Protein AF-A0A5D4RZT7-F1 (afdb_monomer_lite)

Structure (mmCIF, N/CA/C/O backbone):
data_AF-A0A5D4RZT7-F1
#
_entry.id   AF-A0A5D4RZT7-F1
#
loop_
_atom_site.group_PDB
_atom_site.id
_atom_site.type_symbol
_atom_site.label_atom_id
_atom_site.label_alt_id
_atom_site.label_comp_id
_atom_site.label_asym_id
_atom_site.label_entity_id
_atom_site.label_seq_id
_atom_site.pdbx_PDB_ins_code
_atom_site.Cartn_x
_atom_site.Cartn_y
_atom_site.Cartn_z
_atom_site.occupancy
_atom_site.B_iso_or_equiv
_atom_site.auth_seq_id
_atom_site.auth_comp_id
_atom_site.auth_asym_id
_atom_site.auth_atom_id
_atom_site.pdbx_PDB_model_num
ATOM 1 N N . MET A 1 1 ? -27.167 11.181 -4.898 1.00 62.34 1 MET A N 1
ATOM 2 C CA . MET A 1 1 ? -26.373 9.932 -4.793 1.00 62.34 1 MET A CA 1
ATOM 3 C C . MET A 1 1 ? -26.344 9.393 -3.363 1.00 62.34 1 MET A C 1
ATOM 5 O O . MET A 1 1 ? -26.432 8.189 -3.187 1.00 62.34 1 MET A O 1
ATOM 9 N N . GLU A 1 2 ? -26.297 10.254 -2.345 1.00 67.69 2 GLU A N 1
ATOM 10 C CA . GLU A 1 2 ? -26.195 9.858 -0.928 1.00 67.69 2 GLU A CA 1
ATOM 11 C C . GLU A 1 2 ? -27.425 9.098 -0.395 1.00 67.69 2 GLU A C 1
ATOM 13 O O . GLU A 1 2 ? -27.273 8.073 0.261 1.00 67.69 2 GLU A O 1
ATOM 18 N N . GLY A 1 3 ? -28.650 9.507 -0.750 1.00 79.88 3 GLY A N 1
ATOM 19 C CA . GLY A 1 3 ? -29.875 8.811 -0.314 1.00 79.88 3 GLY A CA 1
ATOM 20 C C . GLY A 1 3 ? -30.020 7.376 -0.846 1.00 79.88 3 GLY A C 1
ATOM 21 O O . GLY A 1 3 ? -30.587 6.520 -0.171 1.00 79.88 3 GLY A O 1
ATOM 22 N N . LEU A 1 4 ? -29.451 7.086 -2.024 1.00 87.88 4 LEU A N 1
ATOM 23 C CA . LEU A 1 4 ? -29.462 5.740 -2.610 1.00 87.88 4 LEU A CA 1
ATOM 24 C C . LEU A 1 4 ? -28.579 4.779 -1.797 1.00 87.88 4 LEU A C 1
ATOM 26 O O . LEU A 1 4 ? -28.921 3.614 -1.615 1.00 87.88 4 LEU A O 1
ATOM 30 N N . ILE A 1 5 ? -27.471 5.294 -1.260 1.00 87.62 5 ILE A N 1
ATOM 31 C CA . ILE A 1 5 ? -26.544 4.537 -0.416 1.00 87.62 5 ILE A CA 1
ATOM 32 C C . ILE A 1 5 ? -27.227 4.169 0.907 1.00 87.62 5 ILE A C 1
ATOM 34 O O . ILE A 1 5 ? -27.174 3.010 1.315 1.00 87.62 5 ILE A O 1
ATOM 38 N N . PHE A 1 6 ? -27.951 5.104 1.534 1.00 88.50 6 PHE A N 1
ATOM 39 C CA . PHE A 1 6 ? -28.707 4.817 2.760 1.00 88.50 6 PHE A CA 1
ATOM 40 C C . PHE A 1 6 ? -29.812 3.772 2.549 1.00 88.50 6 PHE A C 1
ATOM 42 O O . PHE A 1 6 ? -29.970 2.882 3.383 1.00 88.50 6 PHE A O 1
ATOM 49 N N . ALA A 1 7 ? -30.524 3.817 1.419 1.00 89.06 7 ALA A N 1
ATOM 50 C CA . ALA A 1 7 ? -31.550 2.825 1.092 1.00 89.06 7 ALA A CA 1
ATOM 51 C C . ALA A 1 7 ? -30.972 1.402 0.951 1.00 89.06 7 ALA A C 1
ATOM 53 O O . ALA A 1 7 ? -31.559 0.443 1.454 1.00 89.06 7 ALA A O 1
ATOM 54 N N . ILE A 1 8 ? -29.794 1.265 0.331 1.00 90.56 8 ILE A N 1
ATOM 55 C CA . ILE A 1 8 ? -29.097 -0.024 0.186 1.00 90.56 8 ILE A CA 1
ATOM 56 C C . ILE A 1 8 ? -28.658 -0.561 1.556 1.00 90.56 8 ILE A C 1
ATOM 58 O O . ILE A 1 8 ? -28.878 -1.735 1.857 1.00 90.56 8 ILE A O 1
ATOM 62 N N . VAL A 1 9 ? -28.090 0.292 2.414 1.00 91.19 9 VAL A N 1
ATOM 63 C CA . VAL A 1 9 ? -27.634 -0.104 3.758 1.00 91.19 9 VAL A CA 1
ATOM 64 C C . VAL A 1 9 ? -28.808 -0.551 4.638 1.00 91.19 9 VAL A C 1
ATOM 66 O O . VAL A 1 9 ? -28.734 -1.609 5.265 1.00 91.19 9 VAL A O 1
ATOM 69 N N . ILE A 1 10 ? -29.921 0.190 4.641 1.00 88.00 10 ILE A N 1
ATOM 70 C CA . ILE A 1 10 ? -31.137 -0.172 5.393 1.00 88.00 10 ILE A CA 1
ATOM 71 C C . ILE A 1 10 ? -31.741 -1.483 4.867 1.00 88.00 10 ILE A C 1
ATOM 73 O O . ILE A 1 10 ? -32.180 -2.323 5.659 1.00 88.00 10 ILE A O 1
ATOM 77 N N . GLY A 1 11 ? -31.723 -1.688 3.546 1.00 85.75 11 GLY A N 1
ATOM 78 C CA . GLY A 1 11 ? -32.174 -2.928 2.912 1.00 85.75 11 GLY A CA 1
ATOM 79 C C . GLY A 1 11 ? -31.354 -4.145 3.344 1.00 85.75 11 GLY A C 1
ATOM 80 O O . GLY A 1 11 ? -31.926 -5.180 3.687 1.00 85.75 11 GLY A O 1
ATOM 81 N N . LEU A 1 12 ? -30.026 -4.012 3.417 1.00 88.44 12 LEU A N 1
ATOM 82 C CA . LEU A 1 12 ? -29.138 -5.083 3.879 1.00 88.44 12 LEU A CA 1
ATOM 83 C C . LEU A 1 12 ? -29.342 -5.401 5.364 1.00 88.44 12 LEU A C 1
ATOM 85 O O . LEU A 1 12 ? -29.464 -6.569 5.727 1.00 88.44 12 LEU A O 1
ATOM 89 N N . ILE A 1 13 ? -29.451 -4.381 6.220 1.00 85.25 13 ILE A N 1
ATOM 90 C CA . ILE A 1 13 ? -29.710 -4.581 7.655 1.00 85.25 13 ILE A CA 1
ATOM 91 C C . ILE A 1 13 ? -31.067 -5.273 7.855 1.00 85.25 13 ILE A C 1
ATOM 93 O O . ILE A 1 13 ? -31.164 -6.239 8.610 1.00 85.25 13 ILE A O 1
ATOM 97 N N . SER A 1 14 ? -32.103 -4.860 7.124 1.00 75.19 14 SER A N 1
ATOM 98 C CA . SER A 1 14 ? -33.433 -5.480 7.202 1.00 75.19 14 SER A CA 1
ATOM 99 C C . SER A 1 14 ? -33.442 -6.924 6.689 1.00 75.19 14 SER A C 1
ATOM 101 O O . SER A 1 14 ? -34.125 -7.772 7.260 1.00 75.19 14 SER A O 1
ATOM 103 N N . ALA A 1 15 ? -32.649 -7.244 5.663 1.00 78.25 15 ALA A N 1
ATOM 104 C CA . ALA A 1 15 ? -32.515 -8.607 5.146 1.00 78.25 15 ALA A CA 1
ATOM 105 C C . ALA A 1 15 ? -31.791 -9.551 6.126 1.00 78.25 15 ALA A C 1
ATOM 107 O O . ALA A 1 15 ? -32.139 -10.731 6.212 1.00 78.25 15 ALA A O 1
ATOM 108 N N . PHE A 1 16 ? -30.816 -9.036 6.881 1.00 76.19 16 PHE A N 1
ATOM 109 C CA . PHE A 1 16 ? -30.061 -9.813 7.868 1.00 76.19 16 PHE A CA 1
ATOM 110 C C . PHE A 1 16 ? -30.764 -9.924 9.231 1.00 76.19 16 PHE A C 1
ATOM 112 O O . PHE A 1 16 ? -30.645 -10.960 9.881 1.00 76.19 16 PHE A O 1
ATOM 119 N N . PHE A 1 17 ? -31.529 -8.911 9.654 1.00 68.75 17 PHE A N 1
ATOM 120 C CA . PHE A 1 17 ? -32.183 -8.878 10.974 1.00 68.75 17 PHE A CA 1
ATOM 121 C C . PHE A 1 17 ? -33.703 -9.123 10.947 1.00 68.75 17 PHE A C 1
ATOM 123 O O . PHE A 1 17 ? -34.292 -9.431 11.982 1.00 68.75 17 PHE A O 1
ATOM 130 N N . GLY A 1 18 ? -34.361 -9.021 9.789 1.00 60.81 18 GLY A N 1
ATOM 131 C CA . GLY A 1 18 ? -35.819 -9.142 9.660 1.00 60.81 18 GLY A CA 1
ATOM 132 C C . GLY A 1 18 ? -36.349 -10.570 9.510 1.00 60.81 18 GLY A C 1
ATOM 133 O O . GLY A 1 18 ? -37.559 -10.774 9.486 1.00 60.81 18 GLY A O 1
ATOM 134 N N . ARG A 1 19 ? -35.478 -11.580 9.412 1.00 57.09 19 ARG A N 1
ATOM 135 C CA . ARG A 1 19 ? -35.894 -12.952 9.076 1.00 57.09 19 ARG A CA 1
ATOM 136 C C . ARG A 1 19 ? -36.559 -13.743 10.212 1.00 57.09 19 ARG A C 1
ATOM 138 O O . ARG A 1 19 ? -37.085 -14.818 9.940 1.00 57.09 19 ARG A O 1
ATOM 145 N N . ASN A 1 20 ? -36.604 -13.211 11.438 1.00 60.31 20 ASN A N 1
ATOM 146 C CA . ASN A 1 20 ? -37.034 -13.969 12.623 1.00 60.31 20 ASN A CA 1
ATOM 147 C C . ASN A 1 20 ? -38.243 -13.380 13.379 1.00 60.31 20 ASN A C 1
ATOM 149 O O . ASN A 1 20 ? -38.373 -13.614 14.579 1.00 60.31 20 ASN A O 1
ATOM 153 N N . LYS A 1 21 ? -39.158 -12.660 12.714 1.00 53.62 21 LYS A N 1
ATOM 154 C CA . LYS A 1 21 ? -40.467 -12.341 13.314 1.00 53.62 21 LYS A CA 1
ATOM 155 C C . LYS A 1 21 ? -41.634 -12.941 12.527 1.00 53.62 21 LYS A C 1
ATOM 157 O O . LYS A 1 21 ? -42.038 -12.437 11.489 1.00 53.62 21 LYS A O 1
ATOM 162 N N . GLU A 1 22 ? -42.121 -14.037 13.110 1.00 49.38 22 GLU A N 1
ATOM 163 C CA . GLU A 1 22 ? -43.523 -14.445 13.260 1.00 49.38 22 GLU A CA 1
ATOM 164 C C . GLU A 1 22 ? -44.337 -14.810 12.005 1.00 49.38 22 GLU A C 1
ATOM 166 O O . GLU A 1 22 ? -44.884 -13.977 11.287 1.00 49.38 22 GLU A O 1
ATOM 171 N N . LYS A 1 23 ? -44.553 -16.124 11.853 1.00 44.94 23 LYS A N 1
ATOM 172 C CA . LYS A 1 23 ? -45.796 -16.678 11.308 1.00 44.94 23 LYS A CA 1
ATOM 173 C C . LYS A 1 23 ? -46.450 -17.589 12.347 1.00 44.94 23 LYS A C 1
ATOM 175 O O . LYS A 1 23 ? -45.905 -18.641 12.667 1.00 44.94 23 LYS A O 1
ATOM 180 N N . GLY A 1 24 ? -47.662 -17.212 12.751 1.00 37.56 24 GLY A N 1
ATOM 181 C CA . GLY A 1 24 ? -48.648 -18.067 13.416 1.00 37.56 24 GLY A CA 1
ATOM 182 C C . GLY A 1 24 ? -48.541 -18.092 14.939 1.00 37.56 24 GLY A C 1
ATOM 183 O O . GLY A 1 24 ? -47.455 -18.015 15.487 1.00 37.56 24 GLY A O 1
ATOM 184 N N . LYS A 1 25 ? -49.621 -18.224 15.701 1.00 38.97 25 LYS A N 1
ATOM 185 C CA . LYS A 1 25 ? -51.054 -18.384 15.423 1.00 38.97 25 LYS A CA 1
ATOM 186 C C . LYS A 1 25 ? -51.771 -18.087 16.747 1.00 38.97 25 LYS A C 1
ATOM 188 O O . LYS A 1 25 ? -51.186 -18.273 17.811 1.00 38.97 25 LYS A O 1
ATOM 193 N N . ASP A 1 26 ? -53.016 -17.649 16.628 1.00 51.16 26 ASP A N 1
ATOM 194 C CA . ASP A 1 26 ? -54.065 -17.560 17.645 1.00 51.16 26 ASP A CA 1
ATOM 195 C C . ASP A 1 26 ? -53.796 -18.242 18.994 1.00 51.16 26 ASP A C 1
ATOM 197 O O . ASP A 1 26 ? -53.756 -19.468 19.082 1.00 51.16 26 ASP A O 1
ATOM 201 N N . GLN A 1 27 ? -53.781 -17.448 20.066 1.00 43.25 27 GLN A N 1
ATOM 202 C CA . GLN A 1 27 ? -54.356 -17.871 21.342 1.00 43.25 27 GLN A CA 1
ATOM 203 C C . GLN A 1 27 ? -55.128 -16.713 21.970 1.00 43.25 27 GLN A C 1
ATOM 205 O O . GLN A 1 27 ? -54.584 -15.815 22.610 1.00 43.25 27 GLN A O 1
ATOM 210 N N . THR A 1 28 ? -56.443 -16.770 21.795 1.00 53.28 28 THR A N 1
ATOM 211 C CA . THR A 1 28 ? -57.419 -16.131 22.670 1.00 53.28 28 THR A CA 1
ATOM 212 C C . THR A 1 28 ? -57.213 -16.624 24.102 1.00 53.28 28 THR A C 1
ATOM 214 O O . THR A 1 28 ? -57.638 -17.722 24.446 1.00 53.28 28 THR A O 1
ATOM 217 N N . ASN A 1 29 ? -56.603 -15.805 24.951 1.00 44.94 29 ASN A N 1
ATOM 218 C CA . ASN A 1 29 ? -56.661 -15.965 26.400 1.00 44.94 29 ASN A CA 1
ATOM 219 C C . ASN A 1 29 ? -57.023 -14.608 27.004 1.00 44.94 29 ASN A C 1
ATOM 221 O O . ASN A 1 29 ? -56.178 -13.732 27.165 1.00 44.94 29 ASN A O 1
ATOM 225 N N . ARG A 1 30 ? -58.315 -14.414 27.297 1.00 46.31 30 ARG A N 1
ATOM 226 C CA . ARG A 1 30 ? -58.775 -13.282 28.110 1.00 46.31 30 ARG A CA 1
ATOM 227 C C . ARG A 1 30 ? -58.156 -13.412 29.509 1.00 46.31 30 ARG A C 1
ATOM 229 O O . ARG A 1 30 ? -58.389 -14.436 30.152 1.00 46.31 30 ARG A O 1
ATOM 236 N N . PRO A 1 31 ? -57.435 -12.407 30.024 1.00 48.97 31 PRO A N 1
ATOM 237 C CA . PRO A 1 31 ? -57.056 -12.404 31.428 1.00 48.97 31 PRO A CA 1
ATOM 238 C C . PRO A 1 31 ? -58.305 -12.178 32.294 1.00 48.97 31 PRO A C 1
ATOM 240 O O . PRO A 1 31 ? -59.081 -11.250 32.058 1.00 48.97 31 PRO A O 1
ATOM 243 N N . ARG A 1 32 ? -58.513 -13.039 33.300 1.00 54.59 32 ARG A N 1
ATOM 244 C CA . ARG A 1 32 ? -59.454 -12.775 34.399 1.00 54.59 32 ARG A CA 1
ATOM 245 C C . ARG A 1 32 ? -58.979 -11.525 35.141 1.00 54.59 32 ARG A C 1
ATOM 247 O O . ARG A 1 32 ? -57.836 -11.472 35.588 1.00 54.59 32 ARG A O 1
ATOM 254 N N . THR A 1 33 ? -59.856 -10.540 35.278 1.00 50.69 33 THR A N 1
ATOM 255 C CA . THR A 1 33 ? -59.651 -9.382 36.150 1.00 50.69 33 THR A CA 1
ATOM 256 C C . THR A 1 33 ? -59.542 -9.843 37.613 1.00 50.69 33 THR A C 1
ATOM 258 O O . THR A 1 33 ? -60.405 -10.597 38.069 1.00 50.69 33 THR A O 1
ATOM 261 N N . PRO A 1 34 ? -58.510 -9.429 38.374 1.00 50.59 34 PRO A N 1
ATOM 262 C CA . PRO A 1 34 ? -58.452 -9.684 39.809 1.00 50.59 34 PRO A CA 1
ATOM 263 C C . PRO A 1 34 ? -59.438 -8.769 40.545 1.00 50.59 34 PRO A C 1
ATOM 265 O O . PRO A 1 34 ? -59.508 -7.572 40.272 1.00 50.59 34 PRO A O 1
ATOM 268 N N . ASN A 1 35 ? -60.184 -9.336 41.491 1.00 55.50 35 ASN A N 1
ATOM 269 C CA . ASN A 1 35 ? -61.073 -8.599 42.386 1.00 55.50 35 ASN A CA 1
ATOM 270 C C . ASN A 1 35 ? -60.223 -7.726 43.343 1.00 55.50 35 ASN A C 1
ATOM 272 O O . ASN A 1 35 ? -59.311 -8.269 43.975 1.00 55.50 35 ASN A O 1
ATOM 276 N N . PRO A 1 36 ? -60.461 -6.407 43.479 1.00 51.00 36 PRO A N 1
ATOM 277 C CA . PRO A 1 36 ? -59.665 -5.552 44.351 1.00 51.00 36 PRO A CA 1
ATOM 278 C C . PRO A 1 36 ? -60.208 -5.654 45.776 1.00 51.00 36 PRO A C 1
ATOM 280 O O . PRO A 1 36 ? -61.202 -5.027 46.128 1.00 51.00 36 PRO A O 1
ATOM 283 N N . GLY A 1 37 ? -59.574 -6.478 46.604 1.00 52.16 37 GLY A N 1
ATOM 284 C CA . GLY A 1 37 ? -60.062 -6.698 47.959 1.00 52.16 37 GLY A CA 1
ATOM 285 C C . GLY A 1 37 ? -59.038 -7.323 48.883 1.00 52.16 37 GLY A C 1
ATOM 286 O O . GLY A 1 37 ? -59.255 -8.427 49.356 1.00 52.16 37 GLY A O 1
ATOM 287 N N . SER A 1 38 ? -57.943 -6.615 49.155 1.00 45.66 38 SER A N 1
ATOM 288 C CA . SER A 1 38 ? -57.219 -6.746 50.427 1.00 45.66 38 SER A CA 1
ATOM 289 C C . SER A 1 38 ? -56.146 -5.666 50.525 1.00 45.66 38 SER A C 1
ATOM 291 O O . SER A 1 38 ? -55.157 -5.696 49.790 1.00 45.66 38 SER A O 1
ATOM 293 N N . ASN A 1 39 ? -56.327 -4.725 51.451 1.00 56.12 39 ASN A N 1
ATOM 294 C CA . ASN A 1 39 ? -55.241 -3.873 51.928 1.00 56.12 39 ASN A CA 1
ATOM 295 C C . ASN A 1 39 ? -54.097 -4.766 52.436 1.00 56.12 39 ASN A C 1
ATOM 297 O O . ASN A 1 39 ? -54.355 -5.618 53.292 1.00 56.12 39 ASN A O 1
ATOM 301 N N . PRO A 1 40 ? -52.843 -4.587 51.985 1.00 50.84 40 PRO A N 1
ATO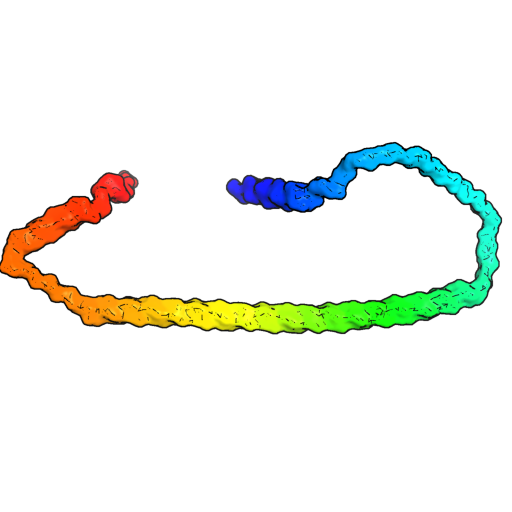M 302 C CA . PRO A 1 40 ? -51.737 -5.280 52.609 1.00 50.84 40 PRO A CA 1
ATOM 303 C C . PRO A 1 40 ? -51.453 -4.589 53.943 1.00 50.84 40 PRO A C 1
ATOM 305 O O . PRO A 1 40 ? -50.939 -3.471 53.995 1.00 50.84 40 PRO A O 1
ATOM 308 N N . SER A 1 41 ? -51.810 -5.268 55.033 1.00 50.91 41 SER A N 1
ATOM 309 C CA . SER A 1 41 ? -51.217 -4.995 56.339 1.00 50.91 41 SER A CA 1
ATOM 310 C C . SER A 1 41 ? -49.699 -5.061 56.176 1.00 50.91 41 SER A C 1
ATOM 312 O O . SER A 1 41 ? -49.155 -6.041 55.663 1.00 50.91 41 SER A O 1
ATOM 314 N N . ARG A 1 42 ? -49.032 -3.958 56.513 1.00 54.50 42 ARG A N 1
ATOM 315 C CA . ARG A 1 42 ? -47.602 -3.729 56.311 1.00 54.50 42 ARG A CA 1
ATOM 316 C C . ARG A 1 42 ? -46.821 -4.670 57.231 1.00 54.50 42 ARG A C 1
ATOM 318 O O . ARG A 1 42 ? -46.582 -4.347 58.389 1.00 54.50 42 ARG A O 1
ATOM 325 N N . SER A 1 43 ? -46.464 -5.849 56.726 1.00 54.75 43 SER A N 1
ATOM 326 C CA . SER A 1 43 ? -45.617 -6.801 57.440 1.00 54.75 43 SER A CA 1
ATOM 327 C C . SER A 1 43 ? -44.133 -6.396 57.325 1.00 54.75 43 SER A C 1
ATOM 329 O O . SER A 1 43 ? -43.686 -5.963 56.256 1.00 54.75 43 SER A O 1
ATOM 331 N N . PRO A 1 44 ? -43.332 -6.548 58.398 1.00 57.31 44 PRO A N 1
ATOM 332 C CA . PRO A 1 44 ? -41.902 -6.193 58.418 1.00 57.31 44 PRO A CA 1
ATOM 333 C C . PRO A 1 44 ? -41.026 -7.042 57.468 1.00 57.31 44 PRO A C 1
ATOM 335 O O . PRO A 1 44 ? -39.862 -6.727 57.222 1.00 57.31 44 PRO A O 1
ATOM 338 N N . GLU A 1 45 ? -41.586 -8.094 56.874 1.00 52.50 45 GLU A N 1
ATOM 339 C CA . GLU A 1 45 ? -40.923 -8.993 55.922 1.00 52.50 45 GLU A CA 1
ATOM 340 C C . GLU A 1 45 ? -40.644 -8.329 54.553 1.00 52.50 45 GLU A C 1
ATOM 342 O O . GLU A 1 45 ? -39.670 -8.656 53.864 1.00 52.50 45 GLU A O 1
ATOM 347 N N . ILE A 1 46 ? -41.436 -7.314 54.182 1.00 54.72 46 ILE A N 1
ATOM 348 C CA . ILE A 1 46 ? -41.266 -6.552 52.931 1.00 54.72 46 ILE A CA 1
ATOM 349 C C . ILE A 1 46 ? -40.035 -5.622 52.999 1.00 54.72 46 ILE A C 1
ATOM 351 O O . ILE A 1 46 ? -39.394 -5.343 51.984 1.00 54.72 46 ILE A O 1
ATOM 355 N N . GLU A 1 47 ? -39.653 -5.150 54.188 1.00 55.50 47 GLU A N 1
ATOM 356 C CA . GLU A 1 47 ? -38.493 -4.260 54.354 1.00 55.50 47 GLU A CA 1
ATOM 357 C C . GLU A 1 47 ? -37.165 -5.036 54.350 1.00 55.50 47 GLU A C 1
ATOM 359 O O . GLU A 1 47 ? -36.193 -4.599 53.725 1.00 55.50 47 GLU A O 1
ATOM 364 N N . GLN A 1 48 ? -37.131 -6.243 54.930 1.00 58.50 48 GLN A N 1
ATOM 365 C CA . GLN A 1 48 ? -35.951 -7.118 54.862 1.00 58.50 48 GLN A CA 1
ATOM 366 C C . GLN A 1 48 ? -35.677 -7.642 53.446 1.00 58.50 48 GLN A C 1
ATOM 368 O O . GLN A 1 48 ? -34.518 -7.724 53.023 1.00 58.50 48 GLN A O 1
ATOM 373 N N . THR A 1 49 ? -36.726 -7.961 52.686 1.00 59.56 49 THR A N 1
ATOM 374 C CA . THR A 1 49 ? -36.589 -8.392 51.286 1.00 59.56 49 THR A CA 1
ATOM 375 C C . THR A 1 49 ? -36.085 -7.255 50.395 1.00 59.56 49 THR A C 1
ATOM 377 O O . THR A 1 49 ? -35.158 -7.474 49.612 1.00 59.56 49 THR A O 1
ATOM 380 N N . LYS A 1 50 ? -36.563 -6.016 50.581 1.00 61.41 50 LYS A N 1
ATOM 381 C CA . LYS A 1 50 ? -36.030 -4.828 49.882 1.00 61.41 50 LYS A CA 1
ATOM 382 C C . LYS A 1 50 ? -34.554 -4.562 50.189 1.00 61.41 50 LYS A C 1
ATOM 384 O O . LYS A 1 50 ? -33.769 -4.362 49.262 1.00 61.41 50 LYS A O 1
ATOM 389 N N . ALA A 1 51 ? -34.145 -4.636 51.456 1.00 64.19 51 ALA A N 1
ATOM 390 C CA . ALA A 1 51 ? -32.749 -4.419 51.847 1.00 64.19 51 ALA A CA 1
ATOM 391 C C . ALA A 1 51 ? -31.791 -5.489 51.279 1.00 64.19 51 ALA A C 1
ATOM 393 O O . ALA A 1 51 ? -30.637 -5.195 50.945 1.00 64.19 51 ALA A O 1
ATOM 394 N N . ARG A 1 52 ? -32.257 -6.738 51.140 1.00 63.56 52 ARG A N 1
ATOM 395 C CA . ARG A 1 52 ? -31.483 -7.832 50.528 1.00 63.56 52 ARG A CA 1
ATOM 396 C C . ARG A 1 52 ? -31.351 -7.657 49.013 1.00 63.56 52 ARG A C 1
ATOM 398 O O . ARG A 1 52 ? -30.255 -7.841 48.482 1.00 63.56 52 ARG A O 1
ATOM 405 N N . VAL A 1 53 ? -32.425 -7.233 48.346 1.00 67.94 53 VAL A N 1
ATOM 406 C CA . VAL A 1 53 ? -32.434 -6.933 46.905 1.00 67.94 53 VAL A CA 1
ATOM 407 C C . VAL A 1 53 ? -31.538 -5.735 46.586 1.00 67.94 53 VAL A C 1
ATOM 409 O O . VAL A 1 53 ? -30.711 -5.831 45.684 1.00 67.94 53 VAL A O 1
ATOM 412 N N . GLU A 1 54 ? -31.585 -4.648 47.361 1.00 68.62 54 GLU A N 1
ATOM 413 C CA . GLU A 1 54 ? -30.692 -3.499 47.152 1.00 68.62 54 GLU A CA 1
ATOM 414 C C . GLU A 1 54 ? -29.210 -3.862 47.276 1.00 68.62 54 GLU A C 1
ATOM 416 O O . GLU A 1 54 ? -28.390 -3.419 46.470 1.00 68.62 54 GLU A O 1
ATOM 421 N N . LYS A 1 55 ? -28.842 -4.681 48.269 1.00 70.19 55 LYS A N 1
ATOM 422 C CA . LYS A 1 55 ? -27.453 -5.140 48.432 1.00 70.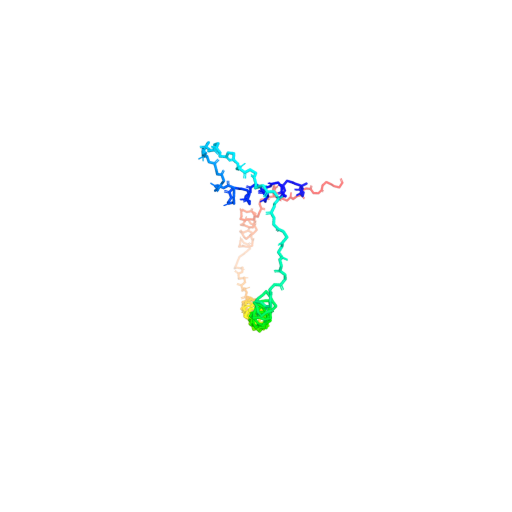19 55 LYS A CA 1
ATOM 423 C C . LYS A 1 55 ? -27.002 -6.004 47.255 1.00 70.19 55 LYS A C 1
ATOM 425 O O . LYS A 1 55 ? -25.845 -5.915 46.846 1.00 70.19 55 LYS A O 1
ATOM 430 N N . GLN A 1 56 ? -27.895 -6.818 46.700 1.00 68.88 56 GLN A N 1
ATOM 431 C CA . GLN A 1 56 ? -27.603 -7.653 45.537 1.00 68.88 56 GLN A CA 1
ATOM 432 C C . GLN A 1 56 ? -27.471 -6.816 44.256 1.00 68.88 56 GLN A C 1
ATOM 434 O O . GLN A 1 56 ? -26.521 -7.016 43.500 1.00 68.88 56 GLN A O 1
ATOM 439 N N . VAL A 1 57 ? -28.339 -5.817 44.069 1.00 72.00 57 VAL A N 1
ATOM 440 C CA . VAL A 1 57 ? -28.275 -4.870 42.945 1.00 72.00 57 VAL A CA 1
ATOM 441 C C . VAL A 1 57 ? -27.000 -4.029 43.011 1.00 72.00 57 VAL A C 1
ATOM 443 O O . VAL A 1 57 ? -26.279 -3.946 42.018 1.00 72.00 57 VAL A O 1
ATOM 446 N N . LYS A 1 58 ? -26.644 -3.492 44.185 1.00 72.19 58 LYS A N 1
ATOM 447 C CA . LYS A 1 58 ? -25.397 -2.730 44.384 1.00 72.19 58 LYS A CA 1
ATOM 448 C C . LYS A 1 58 ? -24.159 -3.576 44.067 1.00 72.19 58 LYS A C 1
ATOM 450 O O . LYS A 1 58 ? -23.303 -3.120 43.320 1.00 72.19 58 LYS A O 1
ATOM 455 N N . LYS A 1 59 ? -24.103 -4.832 44.533 1.00 72.25 59 LYS A N 1
ATOM 456 C CA . LYS A 1 59 ? -23.010 -5.768 44.199 1.00 72.25 59 LYS A CA 1
ATOM 457 C C . LYS A 1 59 ? -22.952 -6.122 42.710 1.00 72.25 59 LYS A C 1
ATOM 459 O O . LYS A 1 59 ? -21.866 -6.293 42.159 1.00 72.25 59 LYS A O 1
ATOM 464 N N . SER A 1 60 ? -24.103 -6.252 42.049 1.00 70.19 60 SER A N 1
ATOM 465 C CA . SER A 1 60 ? -24.138 -6.488 40.602 1.00 70.19 60 SER A CA 1
ATOM 466 C C . SER A 1 60 ? -23.703 -5.259 39.806 1.00 70.19 60 SER A C 1
ATOM 468 O O . SER A 1 60 ? -22.963 -5.413 38.842 1.00 70.19 60 SER A O 1
ATOM 470 N N . ALA A 1 61 ? -24.074 -4.052 40.245 1.00 73.81 61 ALA A N 1
ATOM 471 C CA . ALA A 1 61 ? -23.686 -2.800 39.609 1.00 73.81 61 ALA A CA 1
ATOM 472 C C . ALA A 1 61 ? -22.173 -2.567 39.707 1.00 73.81 61 ALA A C 1
ATOM 474 O O . ALA A 1 61 ? -21.542 -2.280 38.693 1.00 73.81 61 ALA A O 1
ATOM 475 N N . THR A 1 62 ? -21.569 -2.797 40.880 1.00 77.94 62 THR A N 1
ATOM 476 C CA . THR A 1 62 ? -20.111 -2.686 41.052 1.00 77.94 62 THR A CA 1
ATOM 477 C C . THR A 1 62 ? -19.356 -3.700 40.192 1.00 77.94 62 THR A C 1
ATOM 479 O O . THR A 1 62 ? -18.379 -3.337 39.549 1.00 77.94 62 THR A O 1
ATOM 482 N N . ASN A 1 63 ? -19.835 -4.948 40.101 1.00 80.88 63 ASN A N 1
ATOM 483 C CA . ASN A 1 63 ? -19.242 -5.965 39.218 1.00 80.88 63 ASN A CA 1
ATOM 484 C C . ASN A 1 63 ? -19.408 -5.648 37.724 1.00 80.88 63 ASN A C 1
ATOM 486 O O . ASN A 1 63 ? -18.594 -6.067 36.902 1.00 80.88 63 ASN A O 1
ATOM 490 N N . LEU A 1 64 ? -20.482 -4.955 37.345 1.00 81.81 64 LEU A N 1
ATOM 491 C CA . LEU A 1 64 ? -20.681 -4.525 35.963 1.00 81.81 64 LEU A CA 1
ATOM 492 C C . LEU A 1 64 ? -19.726 -3.382 35.607 1.00 81.81 64 LEU A C 1
ATOM 494 O O . LEU A 1 64 ? -19.193 -3.346 34.501 1.00 81.81 64 LEU A O 1
ATOM 498 N N . GLN A 1 65 ? -19.495 -2.483 36.562 1.00 82.44 65 GLN A N 1
ATOM 499 C CA . GLN A 1 65 ? -18.621 -1.326 36.418 1.00 82.44 65 GLN A CA 1
ATOM 500 C C . GLN A 1 65 ? -17.151 -1.744 36.283 1.00 82.44 65 GLN A C 1
ATOM 502 O O . GLN A 1 65 ? -16.489 -1.308 35.344 1.00 82.44 65 GLN A O 1
ATOM 507 N N . THR A 1 66 ? -16.679 -2.686 37.109 1.00 86.31 66 THR A N 1
ATOM 508 C CA . THR A 1 66 ? -15.315 -3.237 36.994 1.00 86.31 66 THR A CA 1
ATOM 509 C C . THR A 1 66 ? -15.092 -3.935 35.652 1.00 86.31 66 THR A C 1
ATOM 511 O O . THR A 1 66 ? -14.122 -3.649 34.954 1.00 86.31 66 THR A O 1
ATOM 514 N N . ARG A 1 67 ? -16.041 -4.774 35.211 1.00 83.81 67 ARG A N 1
ATOM 515 C CA . ARG A 1 67 ? -15.972 -5.432 33.893 1.00 83.81 67 ARG A CA 1
ATOM 516 C C . ARG A 1 67 ? -15.990 -4.444 32.729 1.00 83.81 67 ARG A C 1
ATOM 518 O O . ARG A 1 67 ? -15.411 -4.726 31.680 1.00 83.81 67 ARG A O 1
ATOM 525 N N . PHE A 1 68 ? -16.686 -3.319 32.872 1.00 87.94 68 PHE A N 1
ATOM 526 C CA . PHE A 1 68 ? -16.716 -2.280 31.847 1.00 87.94 68 PHE A CA 1
ATOM 527 C C . PHE A 1 68 ? -15.374 -1.547 31.756 1.00 87.94 68 PHE A C 1
ATOM 529 O O . PHE A 1 68 ? -14.873 -1.336 30.653 1.00 87.94 68 PHE A O 1
ATOM 536 N N . GLU A 1 69 ? -14.763 -1.214 32.892 1.00 87.81 69 GLU A N 1
ATOM 537 C CA . GLU A 1 69 ? -13.442 -0.580 32.940 1.00 87.81 69 GLU A CA 1
ATOM 538 C C . GLU A 1 69 ? -12.344 -1.493 32.380 1.00 87.81 69 GLU A C 1
ATOM 540 O O . GLU A 1 69 ? -11.560 -1.052 31.537 1.00 87.81 69 GLU A O 1
ATOM 545 N N . GLU A 1 70 ? -12.347 -2.781 32.732 1.00 87.62 70 GLU A N 1
ATOM 546 C CA . GLU A 1 70 ? -11.432 -3.780 32.160 1.00 87.62 70 GLU A CA 1
ATOM 547 C C . GLU A 1 70 ? -11.597 -3.902 30.636 1.00 87.62 70 GLU A C 1
ATOM 549 O O . GLU A 1 70 ? -10.618 -3.905 29.880 1.00 87.62 70 GLU A O 1
ATOM 554 N N . LYS A 1 71 ? -12.843 -3.948 30.146 1.00 86.25 71 LYS A N 1
ATOM 555 C CA . LYS A 1 71 ? -13.123 -3.988 28.701 1.00 86.25 71 LYS A CA 1
ATOM 556 C C . LYS A 1 71 ? -12.721 -2.701 27.985 1.00 86.25 71 LYS A C 1
ATOM 558 O O . LYS A 1 71 ? -12.248 -2.756 26.854 1.00 86.25 71 LYS A O 1
ATOM 563 N N . LYS A 1 72 ? -12.868 -1.545 28.631 1.00 89.50 72 LYS A N 1
ATOM 564 C CA . LYS A 1 72 ? -12.432 -0.257 28.081 1.00 89.50 72 LYS A CA 1
ATOM 565 C C . LYS A 1 72 ? -10.907 -0.187 27.982 1.00 89.50 72 LYS A C 1
ATOM 567 O O . LYS A 1 72 ? -10.391 0.247 26.954 1.00 89.50 72 LYS A O 1
ATOM 572 N N . ALA A 1 73 ? -10.195 -0.645 29.011 1.00 86.19 73 ALA A N 1
ATOM 573 C CA . ALA A 1 73 ? -8.734 -0.686 29.021 1.00 86.19 73 ALA A CA 1
ATOM 574 C C . ALA A 1 73 ? -8.186 -1.648 27.956 1.00 86.19 73 ALA A C 1
ATOM 576 O O . ALA A 1 73 ? -7.292 -1.291 27.191 1.00 86.19 73 ALA A O 1
ATOM 577 N N . THR A 1 74 ? -8.762 -2.847 27.843 1.00 84.50 74 THR A N 1
ATOM 578 C CA . THR A 1 74 ? -8.372 -3.814 26.804 1.00 84.50 74 THR A CA 1
ATOM 579 C C . THR A 1 74 ? -8.672 -3.299 25.399 1.00 84.50 74 THR A C 1
ATOM 581 O O . THR A 1 74 ? -7.802 -3.400 24.538 1.00 84.50 74 THR A O 1
ATOM 584 N N . ALA A 1 75 ? -9.828 -2.665 25.173 1.00 81.25 75 ALA A N 1
ATOM 585 C CA . ALA A 1 75 ? -10.150 -2.035 23.893 1.00 81.25 75 ALA A CA 1
ATOM 586 C C . ALA A 1 75 ? -9.138 -0.936 23.522 1.00 81.25 75 ALA A C 1
ATOM 588 O O . ALA A 1 75 ? -8.617 -0.933 22.406 1.00 81.25 75 ALA A O 1
ATOM 589 N N . ALA A 1 76 ? -8.791 -0.052 24.463 1.00 83.69 76 ALA A N 1
ATOM 590 C CA . ALA A 1 76 ? -7.788 0.988 24.238 1.00 83.69 76 ALA A CA 1
ATOM 591 C C . ALA A 1 76 ? -6.422 0.395 23.847 1.00 83.69 76 ALA A C 1
ATOM 593 O O . ALA A 1 76 ? -5.821 0.841 22.872 1.00 83.69 76 ALA A O 1
ATOM 594 N N . ASN A 1 77 ? -5.985 -0.662 24.538 1.00 82.81 77 ASN A N 1
ATOM 595 C CA . ASN A 1 77 ? -4.724 -1.349 24.243 1.00 82.81 77 ASN A CA 1
ATOM 596 C C . ASN A 1 77 ? -4.749 -2.083 22.893 1.00 82.81 77 ASN A C 1
ATOM 598 O O . ASN A 1 77 ? -3.753 -2.104 22.176 1.00 82.81 77 ASN A O 1
ATOM 602 N N . THR A 1 78 ? -5.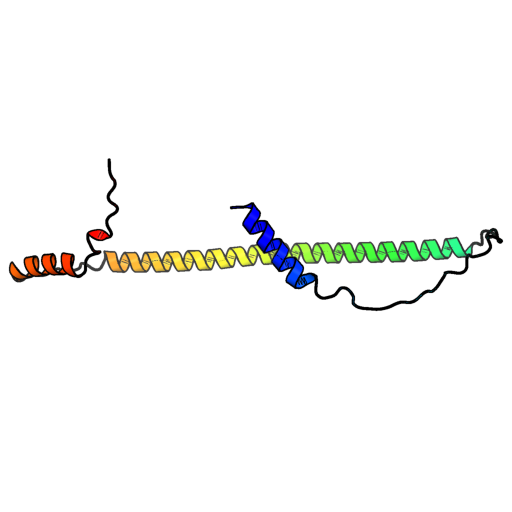880 -2.689 22.513 1.00 82.12 78 THR A N 1
ATOM 603 C CA . THR A 1 78 ? -5.998 -3.321 21.189 1.00 82.12 78 THR A CA 1
ATOM 604 C C . THR A 1 78 ? -5.910 -2.293 20.072 1.00 82.12 78 THR A C 1
ATOM 606 O O . THR A 1 78 ? -5.206 -2.525 19.096 1.00 82.12 78 THR A O 1
ATOM 609 N N . ILE A 1 79 ? -6.551 -1.135 20.249 1.00 81.81 79 ILE A N 1
ATOM 610 C CA . ILE A 1 79 ? -6.531 -0.050 19.272 1.00 81.81 79 ILE A CA 1
ATOM 611 C C . ILE A 1 79 ? -5.089 0.432 19.080 1.00 81.81 79 ILE A C 1
ATOM 613 O O . ILE A 1 79 ? -4.585 0.400 17.959 1.00 81.81 79 ILE A O 1
ATOM 617 N N . THR A 1 80 ? -4.378 0.793 20.151 1.00 84.31 80 THR A N 1
ATOM 618 C CA . THR A 1 80 ? -2.990 1.282 20.046 1.00 84.31 80 THR A CA 1
ATOM 619 C C . THR A 1 80 ? -2.050 0.268 19.393 1.00 84.31 80 THR A C 1
ATOM 621 O O . THR A 1 80 ? -1.265 0.647 18.525 1.00 84.31 80 THR A O 1
ATOM 624 N N . ASN A 1 81 ? -2.166 -1.017 19.736 1.00 86.31 81 ASN A N 1
ATOM 625 C CA . ASN A 1 81 ? -1.357 -2.072 19.124 1.00 86.31 81 ASN A CA 1
ATOM 626 C C . ASN A 1 81 ? -1.650 -2.225 17.623 1.00 86.31 81 ASN A C 1
ATOM 628 O O . ASN A 1 81 ? -0.715 -2.334 16.831 1.00 86.31 81 ASN A O 1
ATOM 632 N N . THR A 1 82 ? -2.924 -2.174 17.212 1.00 88.75 82 THR A N 1
ATOM 633 C CA . THR A 1 82 ? -3.288 -2.255 15.786 1.00 88.75 82 THR A CA 1
ATOM 634 C C . THR A 1 82 ? -2.732 -1.084 14.978 1.00 88.75 82 THR A C 1
ATOM 636 O O . THR A 1 82 ? -2.145 -1.313 13.922 1.00 88.75 82 THR A O 1
ATOM 639 N N . TRP A 1 83 ? -2.806 0.147 15.499 1.00 86.38 83 TRP A N 1
ATOM 640 C CA . TRP A 1 83 ? -2.225 1.321 14.836 1.00 86.38 83 TRP A CA 1
ATOM 641 C C . TRP A 1 83 ? -0.706 1.202 14.689 1.00 86.38 83 TRP A C 1
ATOM 643 O O . TRP A 1 83 ? -0.166 1.453 13.614 1.00 86.38 83 TRP A O 1
ATOM 653 N N . GLN A 1 84 ? -0.009 0.751 15.737 1.00 92.00 84 GLN A N 1
ATOM 654 C CA . GLN A 1 84 ? 1.441 0.548 15.678 1.00 92.00 84 GLN A CA 1
ATOM 655 C C . GLN A 1 84 ? 1.842 -0.536 14.669 1.00 92.00 84 GLN A C 1
ATOM 657 O O . GLN A 1 84 ? 2.875 -0.423 14.003 1.00 92.00 84 GLN A O 1
ATOM 662 N N . GLU A 1 85 ? 1.058 -1.608 14.546 1.00 92.06 85 GLU A N 1
ATOM 663 C CA . GLU A 1 85 ? 1.295 -2.633 13.529 1.00 92.06 85 GLU A CA 1
ATOM 664 C C . GLU A 1 85 ? 1.069 -2.103 12.110 1.00 92.06 85 GLU A C 1
ATOM 666 O O . GLU A 1 85 ? 1.864 -2.404 11.214 1.00 92.06 85 GLU A O 1
ATOM 671 N N . GLU A 1 86 ? 0.026 -1.303 11.896 1.00 91.81 86 GLU A N 1
ATOM 672 C CA . GLU A 1 86 ? -0.243 -0.665 10.606 1.00 91.81 86 GLU A CA 1
ATOM 673 C C . GLU A 1 86 ? 0.865 0.314 10.209 1.00 91.81 86 GLU A C 1
ATOM 675 O O . GLU A 1 86 ? 1.372 0.227 9.088 1.00 91.81 86 GLU A O 1
ATOM 680 N N . GLU A 1 87 ? 1.330 1.165 11.125 1.00 92.50 87 GLU A N 1
ATOM 681 C CA . GLU A 1 87 ? 2.458 2.075 10.883 1.00 92.50 87 GLU A CA 1
ATOM 682 C C . GLU A 1 87 ? 3.740 1.315 10.518 1.00 92.50 87 GLU A C 1
ATOM 684 O O . GLU A 1 87 ? 4.448 1.675 9.568 1.00 92.50 87 GLU A O 1
ATOM 689 N N . LYS A 1 88 ? 4.033 0.207 11.210 1.00 93.56 88 LYS A N 1
ATOM 690 C CA . LYS A 1 88 ? 5.179 -0.661 10.884 1.00 93.56 88 LYS A CA 1
ATOM 691 C C . LYS A 1 88 ? 5.038 -1.305 9.506 1.00 93.56 88 LYS A C 1
ATOM 693 O O . LYS A 1 88 ? 6.018 -1.433 8.770 1.00 93.56 88 LYS A O 1
ATOM 698 N N . ARG A 1 89 ? 3.829 -1.725 9.127 1.00 93.50 89 ARG A N 1
ATOM 699 C CA . ARG A 1 89 ? 3.569 -2.290 7.793 1.00 93.50 89 ARG A CA 1
ATOM 700 C C . ARG A 1 89 ? 3.740 -1.235 6.708 1.00 93.50 89 ARG A C 1
ATOM 702 O O . ARG A 1 89 ? 4.402 -1.516 5.707 1.00 93.50 89 ARG A O 1
ATOM 709 N N . LEU A 1 90 ? 3.185 -0.044 6.917 1.00 94.94 90 LEU A N 1
ATOM 710 C CA . LEU A 1 90 ? 3.251 1.059 5.966 1.00 94.94 90 LEU A CA 1
ATOM 711 C C . LEU A 1 90 ? 4.693 1.534 5.774 1.00 94.94 90 LEU A C 1
ATOM 713 O O . LEU A 1 90 ? 5.163 1.612 4.642 1.00 94.94 90 LEU A O 1
ATOM 717 N N . SER A 1 91 ? 5.432 1.753 6.861 1.00 94.44 91 SER A N 1
ATOM 718 C CA . SER A 1 91 ? 6.845 2.152 6.807 1.00 94.44 91 SER A CA 1
ATOM 719 C C . SER A 1 91 ? 7.707 1.118 6.079 1.00 94.44 91 SER A C 1
ATOM 721 O O . SER A 1 91 ? 8.461 1.477 5.176 1.00 94.44 91 SER A O 1
ATOM 723 N N . LYS A 1 92 ? 7.522 -0.179 6.355 1.00 94.88 92 LYS A N 1
ATOM 724 C CA . LYS A 1 92 ? 8.221 -1.259 5.637 1.00 94.88 92 LYS A CA 1
ATOM 725 C C . LYS A 1 92 ? 7.859 -1.313 4.150 1.00 94.88 92 LYS A C 1
ATOM 727 O O . LYS A 1 92 ? 8.693 -1.676 3.318 1.00 94.88 92 LYS A O 1
ATOM 732 N N . GLN A 1 93 ? 6.615 -1.002 3.786 1.00 93.69 93 GLN A N 1
ATOM 733 C CA . GLN A 1 93 ? 6.224 -0.880 2.380 1.00 93.69 93 GLN A CA 1
ATOM 734 C C . GLN A 1 93 ? 6.892 0.330 1.722 1.00 93.69 93 GLN A C 1
ATOM 736 O O . GLN A 1 93 ? 7.459 0.177 0.639 1.00 93.69 93 GLN A O 1
ATOM 741 N N . MET A 1 94 ? 6.889 1.489 2.383 1.00 92.56 94 MET A N 1
ATOM 742 C CA . MET A 1 94 ? 7.554 2.698 1.896 1.00 92.56 94 MET A CA 1
ATOM 743 C C . MET A 1 94 ? 9.048 2.457 1.678 1.00 92.56 94 MET A C 1
ATOM 745 O O . MET A 1 94 ? 9.549 2.714 0.585 1.00 92.56 94 MET A O 1
ATOM 749 N N . GLU A 1 95 ? 9.740 1.860 2.646 1.00 94.25 95 GLU A N 1
ATOM 750 C CA . GLU A 1 95 ? 11.157 1.508 2.534 1.00 94.25 95 GLU A CA 1
ATOM 751 C C . GLU A 1 95 ? 11.428 0.617 1.312 1.00 94.25 95 GLU A C 1
ATOM 753 O O . GLU A 1 95 ? 12.297 0.919 0.495 1.00 94.25 95 GLU A O 1
ATOM 758 N N . LYS A 1 96 ? 10.616 -0.429 1.099 1.00 93.19 96 LYS A N 1
ATOM 759 C CA . LYS A 1 96 ? 10.723 -1.287 -0.094 1.00 93.19 96 LYS A CA 1
ATOM 760 C C . LYS A 1 96 ? 10.509 -0.511 -1.390 1.00 93.19 96 LYS A C 1
ATOM 762 O O . LYS A 1 96 ? 11.183 -0.790 -2.381 1.00 93.19 96 LYS A O 1
ATOM 767 N N . THR A 1 97 ? 9.550 0.415 -1.426 1.00 91.88 97 THR A N 1
ATOM 768 C CA . THR A 1 97 ? 9.303 1.229 -2.626 1.00 91.88 97 THR A CA 1
ATOM 769 C C . THR A 1 97 ? 10.455 2.185 -2.911 1.00 91.88 97 THR A C 1
ATOM 771 O O . THR A 1 97 ? 10.870 2.289 -4.064 1.00 91.88 97 THR A O 1
ATOM 774 N N . LEU A 1 98 ? 11.025 2.807 -1.876 1.00 92.31 98 LEU A N 1
ATOM 775 C CA . LEU A 1 98 ? 12.185 3.687 -1.994 1.00 92.31 98 LEU A CA 1
ATOM 776 C C . LEU A 1 98 ? 13.423 2.910 -2.445 1.00 92.31 98 LEU A C 1
ATOM 778 O O . LEU A 1 98 ? 14.065 3.312 -3.410 1.00 92.31 98 LEU A O 1
ATOM 782 N N . ALA A 1 99 ? 13.691 1.746 -1.848 1.00 90.88 99 ALA A N 1
ATOM 783 C CA . ALA A 1 99 ? 14.784 0.870 -2.262 1.00 90.88 99 ALA A CA 1
ATOM 784 C C . ALA A 1 99 ? 14.648 0.455 -3.738 1.00 90.88 99 ALA A C 1
ATOM 786 O O . ALA A 1 99 ? 15.606 0.540 -4.507 1.00 90.88 99 ALA A O 1
ATOM 787 N N . LYS A 1 100 ? 13.440 0.081 -4.184 1.00 87.44 100 LYS A N 1
ATOM 788 C CA . LYS A 1 100 ? 13.173 -0.202 -5.605 1.00 87.44 100 LYS A CA 1
ATOM 789 C C . LYS A 1 100 ? 13.420 1.025 -6.485 1.00 87.44 100 LYS A C 1
ATOM 791 O O . LYS A 1 100 ? 14.093 0.906 -7.508 1.00 87.44 100 LYS A O 1
ATOM 796 N N . ALA A 1 101 ? 12.930 2.197 -6.094 1.00 86.12 101 ALA A N 1
ATOM 797 C CA . ALA A 1 101 ? 13.149 3.432 -6.843 1.00 86.12 101 ALA A CA 1
ATOM 798 C C . ALA A 1 101 ? 14.642 3.787 -6.950 1.00 86.12 101 ALA A C 1
ATOM 800 O O . ALA A 1 101 ? 15.102 4.178 -8.023 1.00 86.12 101 ALA A O 1
ATOM 801 N N . GLU A 1 102 ? 15.424 3.587 -5.887 1.00 86.94 102 GLU A N 1
ATOM 802 C CA . GLU A 1 102 ? 16.877 3.753 -5.926 1.00 86.94 102 GLU A CA 1
ATOM 803 C C . GLU A 1 102 ? 17.552 2.777 -6.884 1.00 86.94 102 GLU A C 1
ATOM 805 O O . GLU A 1 102 ? 18.422 3.190 -7.649 1.00 86.94 102 GLU A O 1
ATOM 810 N N . THR A 1 103 ? 17.155 1.500 -6.885 1.00 84.00 103 THR A N 1
ATOM 811 C CA . THR A 1 103 ? 17.725 0.525 -7.833 1.00 84.00 103 THR A CA 1
ATOM 812 C C . THR A 1 103 ? 17.436 0.907 -9.283 1.00 84.00 103 THR A C 1
ATOM 814 O O . THR A 1 103 ? 18.308 0.760 -10.134 1.00 84.00 103 THR A O 1
ATOM 817 N N . ILE A 1 104 ? 16.250 1.455 -9.565 1.00 80.81 104 ILE A N 1
ATOM 818 C CA . ILE A 1 104 ? 15.884 1.947 -10.899 1.00 80.81 104 ILE A CA 1
ATOM 819 C C . ILE A 1 104 ? 16.702 3.194 -11.252 1.00 80.81 104 ILE A C 1
ATOM 821 O O . ILE A 1 104 ? 17.229 3.268 -12.353 1.00 80.81 104 ILE A O 1
ATOM 825 N N . ARG A 1 105 ? 16.875 4.141 -10.319 1.00 77.25 105 ARG A N 1
ATOM 826 C CA . ARG A 1 105 ? 17.714 5.337 -10.529 1.00 77.25 105 ARG A CA 1
ATOM 827 C C . ARG A 1 105 ? 19.185 4.999 -10.771 1.00 77.25 105 ARG A C 1
ATOM 829 O O . ARG A 1 105 ? 19.839 5.674 -11.558 1.00 77.25 105 ARG A O 1
ATOM 836 N N . LYS A 1 106 ? 19.712 3.984 -10.081 1.00 78.94 106 LYS A N 1
ATOM 837 C CA . LYS A 1 106 ? 21.105 3.527 -10.214 1.00 78.94 106 LYS A CA 1
ATOM 838 C C . LYS A 1 106 ? 21.329 2.710 -11.489 1.00 78.94 106 LYS A C 1
ATOM 840 O O . LYS A 1 106 ? 22.448 2.690 -11.996 1.00 78.94 106 LYS A O 1
ATOM 845 N N . LYS A 1 107 ? 20.288 2.071 -12.035 1.00 79.12 107 LYS A N 1
ATOM 846 C CA . LYS A 1 107 ? 20.342 1.455 -13.365 1.00 79.12 107 LYS A CA 1
ATOM 847 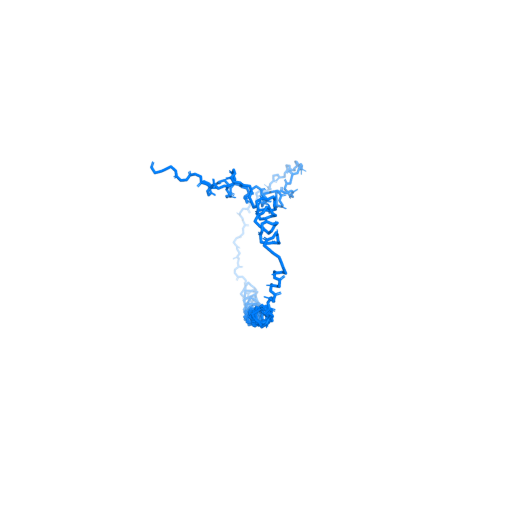C C . LYS A 1 107 ? 20.416 2.554 -14.421 1.00 79.12 107 LYS A C 1
ATOM 849 O O . LYS A 1 107 ? 19.401 3.083 -14.864 1.00 79.12 107 LYS A O 1
ATOM 854 N N . ARG A 1 108 ? 21.635 2.877 -14.849 1.00 69.19 108 ARG A N 1
ATOM 855 C CA . ARG A 1 108 ? 21.835 3.560 -16.125 1.00 69.19 108 ARG A CA 1
ATOM 856 C C . ARG A 1 108 ? 21.454 2.574 -17.222 1.00 69.19 108 ARG A C 1
ATOM 858 O O . ARG A 1 108 ? 22.076 1.525 -17.351 1.00 69.19 108 ARG A O 1
ATOM 865 N N . ILE A 1 109 ? 20.375 2.875 -17.935 1.00 70.88 109 ILE A N 1
ATOM 866 C CA . ILE A 1 109 ? 20.060 2.184 -19.180 1.00 70.88 109 ILE A CA 1
ATOM 867 C C . ILE A 1 109 ? 21.011 2.789 -20.201 1.00 70.88 109 ILE A C 1
ATOM 869 O O . ILE A 1 109 ? 20.828 3.941 -20.592 1.00 70.88 109 ILE A O 1
ATOM 873 N N . ASP A 1 110 ? 22.055 2.047 -20.550 1.00 69.69 110 ASP A N 1
ATOM 874 C CA . ASP A 1 110 ? 22.918 2.421 -21.660 1.00 69.69 110 ASP A CA 1
ATOM 875 C C . ASP A 1 110 ? 22.175 2.037 -22.940 1.00 69.69 110 ASP A C 1
ATOM 877 O O . ASP A 1 110 ? 21.989 0.857 -23.246 1.00 69.69 110 ASP A O 1
ATOM 881 N N . LEU A 1 111 ? 21.598 3.040 -23.598 1.00 70.19 111 LEU A N 1
ATOM 882 C CA . LEU A 1 111 ? 20.930 2.863 -24.879 1.00 70.19 111 LEU A CA 1
ATOM 883 C C . LEU A 1 111 ? 22.005 2.991 -25.953 1.00 70.19 111 LEU A C 1
ATOM 885 O O . LEU A 1 111 ? 22.305 4.095 -26.403 1.00 70.19 111 LEU A O 1
ATOM 889 N N . ASP A 1 112 ? 22.603 1.862 -26.318 1.00 72.56 112 ASP A N 1
ATOM 890 C CA . ASP A 1 112 ? 23.562 1.821 -27.414 1.00 72.56 112 ASP A CA 1
ATOM 891 C C . ASP A 1 112 ? 22.804 1.783 -28.745 1.00 72.56 112 ASP A C 1
ATOM 893 O O . ASP A 1 112 ? 22.197 0.778 -29.127 1.00 72.56 112 ASP A O 1
ATOM 897 N N . PHE A 1 113 ? 22.769 2.929 -29.421 1.00 81.19 113 PHE A N 1
ATOM 898 C CA . PHE A 1 113 ? 22.229 3.043 -30.769 1.00 81.19 113 PHE A CA 1
ATOM 899 C C . PHE A 1 113 ? 23.375 2.840 -31.758 1.00 81.19 113 PHE A C 1
ATOM 901 O O . PHE A 1 113 ? 24.073 3.786 -32.121 1.00 81.19 113 PHE A O 1
ATOM 908 N N . HIS A 1 114 ? 23.561 1.599 -32.205 1.00 82.06 114 HIS A N 1
ATOM 909 C CA . HIS A 1 114 ? 24.625 1.245 -33.145 1.00 82.06 114 HIS A CA 1
ATOM 910 C C . HIS A 1 114 ? 24.420 1.847 -34.547 1.00 82.06 114 HIS A C 1
ATOM 912 O O . HIS A 1 114 ? 25.382 2.016 -35.296 1.00 82.06 114 HIS A O 1
ATOM 918 N N . SER A 1 115 ? 23.175 2.170 -34.922 1.00 85.88 115 SER A N 1
ATOM 919 C CA . SER A 1 115 ? 22.824 2.729 -36.230 1.00 85.88 115 SER A CA 1
ATOM 920 C C . SER A 1 115 ? 21.691 3.762 -36.150 1.00 85.88 115 SER A C 1
ATOM 922 O O . SER A 1 115 ? 20.874 3.743 -35.227 1.00 85.88 115 SER A O 1
ATOM 924 N N . GLN A 1 116 ? 21.600 4.654 -37.147 1.00 85.50 116 GLN A N 1
ATOM 925 C CA 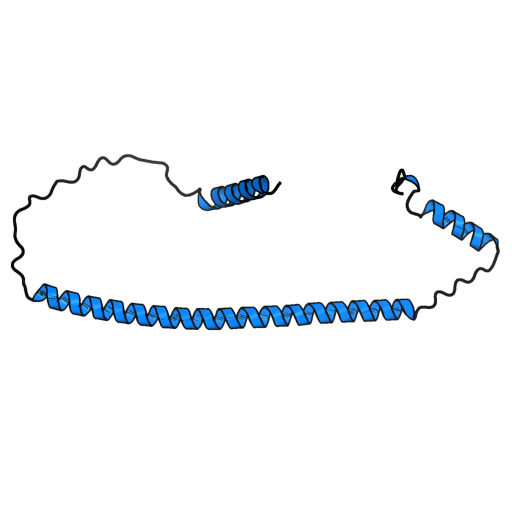. GLN A 1 116 ? 20.477 5.601 -37.260 1.00 85.50 116 GLN A CA 1
ATOM 926 C C . GLN A 1 116 ? 19.126 4.879 -37.385 1.00 85.50 116 GLN A C 1
ATOM 928 O O . GLN A 1 116 ? 18.121 5.352 -36.852 1.00 85.50 116 GLN A O 1
ATOM 933 N N . ASP A 1 117 ? 19.111 3.704 -38.014 1.00 88.75 117 ASP A N 1
ATOM 934 C CA . ASP A 1 117 ? 17.911 2.885 -38.174 1.00 88.75 117 ASP A CA 1
ATOM 935 C C . ASP A 1 117 ? 17.325 2.438 -36.833 1.00 88.75 117 ASP A C 1
ATOM 937 O O . ASP A 1 117 ? 16.112 2.274 -36.721 1.00 88.75 117 ASP A O 1
ATOM 941 N N . ASP A 1 118 ? 18.142 2.267 -35.794 1.00 87.44 118 ASP A N 1
ATOM 942 C CA . ASP A 1 118 ? 17.656 1.838 -34.480 1.00 87.44 118 ASP A CA 1
ATOM 943 C C . ASP A 1 118 ? 16.886 2.953 -33.765 1.00 87.44 118 ASP A C 1
ATOM 945 O O . ASP A 1 118 ? 15.895 2.686 -33.080 1.00 87.44 118 ASP A O 1
ATOM 949 N N . VAL A 1 119 ? 17.255 4.213 -34.013 1.00 85.88 119 VAL A N 1
ATOM 950 C CA . VAL A 1 119 ? 16.483 5.381 -33.565 1.00 85.88 119 VAL A CA 1
ATOM 951 C C . VAL A 1 119 ? 15.137 5.434 -34.291 1.00 85.88 119 VAL A C 1
ATOM 953 O O . VAL A 1 119 ? 14.095 5.631 -33.659 1.00 85.88 119 VAL A O 1
ATOM 956 N N . VAL A 1 120 ? 15.135 5.194 -35.607 1.00 90.25 120 VAL A N 1
ATOM 957 C CA . VAL A 1 120 ? 13.908 5.164 -36.421 1.00 90.25 120 VAL A CA 1
ATOM 958 C C . VAL A 1 120 ? 12.986 4.023 -35.982 1.00 90.25 120 VAL A C 1
ATOM 960 O O . VAL A 1 120 ? 11.793 4.244 -35.767 1.00 90.25 120 VAL A O 1
ATOM 963 N N . LYS A 1 121 ? 13.520 2.815 -35.767 1.00 89.38 121 LYS A N 1
ATOM 964 C CA . LYS A 1 121 ? 12.767 1.675 -35.218 1.00 89.38 121 LYS A CA 1
ATOM 965 C C . LYS A 1 121 ? 12.209 1.994 -33.834 1.00 89.38 121 LYS A C 1
ATOM 967 O O . LYS A 1 121 ? 11.053 1.679 -33.569 1.00 89.38 121 LYS A O 1
ATOM 972 N N . GLY A 1 122 ? 12.988 2.654 -32.975 1.00 87.56 122 GLY A N 1
ATOM 973 C CA . GLY A 1 122 ? 12.532 3.121 -31.666 1.00 87.56 122 GLY A CA 1
ATOM 974 C C . GLY A 1 122 ? 11.327 4.059 -31.770 1.00 87.56 122 GLY A C 1
ATOM 975 O O . GLY A 1 122 ? 10.340 3.877 -31.055 1.00 87.56 122 GLY A O 1
ATOM 976 N N . PHE A 1 123 ? 11.358 5.002 -32.715 1.00 87.81 123 PHE A N 1
ATOM 977 C CA . PHE A 1 123 ? 10.225 5.885 -32.996 1.00 87.81 123 PHE A CA 1
ATOM 978 C C . PHE A 1 123 ? 8.997 5.108 -33.494 1.00 87.81 123 PHE A C 1
ATOM 980 O O . PHE A 1 123 ? 7.901 5.293 -32.963 1.00 87.81 123 PHE A O 1
ATOM 987 N N . ILE A 1 124 ? 9.173 4.179 -34.437 1.00 89.94 124 ILE A N 1
ATOM 988 C CA . ILE A 1 124 ? 8.077 3.341 -34.949 1.00 89.94 124 ILE A CA 1
ATOM 989 C C . ILE A 1 124 ? 7.462 2.500 -33.824 1.00 89.94 124 ILE A C 1
ATOM 991 O O . ILE A 1 124 ? 6.245 2.501 -33.644 1.00 89.94 124 ILE A O 1
ATOM 995 N N . TYR A 1 125 ? 8.281 1.825 -33.018 1.00 89.50 125 TYR A N 1
ATOM 996 C CA . TYR A 1 125 ? 7.799 1.036 -31.886 1.00 89.50 125 TYR A CA 1
ATOM 997 C C . TYR A 1 125 ? 7.100 1.892 -30.833 1.00 89.50 125 TYR A C 1
ATOM 999 O O . TYR A 1 125 ? 6.138 1.428 -30.224 1.00 89.50 125 TYR A O 1
ATOM 1007 N N . SER A 1 126 ? 7.523 3.144 -30.644 1.00 87.44 126 SER A N 1
ATOM 1008 C CA . SER A 1 126 ? 6.839 4.064 -29.734 1.00 87.44 126 SER A CA 1
ATOM 1009 C C . SER A 1 126 ? 5.433 4.447 -30.212 1.00 87.44 126 SER A C 1
ATOM 1011 O O . SER A 1 126 ? 4.559 4.664 -29.377 1.00 87.44 126 SER A O 1
ATOM 1013 N N . GLU A 1 127 ? 5.181 4.463 -31.525 1.00 87.44 127 GLU A N 1
ATOM 1014 C CA . GLU A 1 127 ? 3.841 4.679 -32.088 1.00 87.44 127 GLU A CA 1
ATOM 1015 C C . GLU A 1 127 ? 2.998 3.396 -32.035 1.00 87.44 127 GLU A C 1
ATOM 1017 O O . GLU A 1 127 ? 1.830 3.437 -31.657 1.00 87.44 127 GLU A O 1
ATOM 1022 N N . VAL A 1 128 ? 3.595 2.241 -32.357 1.00 89.44 128 VAL A N 1
ATOM 1023 C CA . VAL A 1 128 ? 2.895 0.943 -32.388 1.00 89.44 128 VAL A CA 1
ATOM 1024 C C . VAL A 1 128 ? 2.510 0.462 -30.987 1.00 89.44 128 VAL A C 1
ATOM 1026 O O . VAL A 1 128 ? 1.388 0.001 -30.778 1.00 89.44 128 VAL A O 1
ATOM 1029 N N . PHE A 1 129 ? 3.427 0.557 -30.023 1.00 87.00 129 PHE A N 1
ATOM 1030 C CA . PHE A 1 129 ? 3.207 0.114 -28.641 1.00 87.00 129 PHE A CA 1
ATOM 1031 C C . PHE A 1 129 ? 2.800 1.253 -27.697 1.00 87.00 129 PHE A C 1
ATOM 1033 O O . PHE A 1 129 ? 2.482 1.011 -26.530 1.00 87.00 129 PHE A O 1
ATOM 1040 N N . GLY A 1 130 ? 2.809 2.497 -28.179 1.00 83.56 130 GLY A N 1
ATOM 1041 C CA . GLY A 1 130 ? 2.324 3.649 -27.434 1.00 83.56 130 GLY A CA 1
ATOM 1042 C C . GLY A 1 130 ? 0.818 3.592 -27.195 1.00 83.56 130 GLY A C 1
ATOM 1043 O O . GLY A 1 130 ? 0.063 2.904 -27.881 1.00 83.56 130 GLY A O 1
ATOM 1044 N N . ALA A 1 131 ? 0.342 4.353 -26.206 1.00 82.12 131 ALA A N 1
ATOM 1045 C CA . ALA A 1 131 ? -1.096 4.518 -26.029 1.00 82.12 131 ALA A CA 1
ATOM 1046 C C . ALA A 1 131 ? -1.690 5.158 -27.300 1.00 82.12 131 ALA A C 1
ATOM 1048 O O . ALA A 1 131 ? -1.185 6.199 -27.735 1.00 82.12 131 ALA A O 1
ATOM 1049 N N . PRO A 1 132 ? -2.771 4.596 -27.870 1.00 81.50 132 PRO A N 1
ATOM 1050 C CA . PRO A 1 132 ? -3.290 5.052 -29.150 1.00 81.50 132 PRO A CA 1
ATOM 1051 C C . PRO A 1 132 ? -3.678 6.528 -29.081 1.00 81.50 132 PRO A C 1
ATOM 1053 O O . PRO A 1 132 ? -4.229 6.998 -28.078 1.00 81.50 132 PRO A O 1
ATOM 1056 N N . ARG A 1 133 ? -3.431 7.268 -30.168 1.00 70.06 133 ARG A N 1
ATOM 1057 C CA . ARG A 1 133 ? -3.729 8.708 -30.258 1.00 70.06 133 ARG A CA 1
ATOM 1058 C C . ARG A 1 133 ? -5.195 9.028 -29.942 1.00 70.06 133 ARG A C 1
ATOM 1060 O O . ARG A 1 133 ? -5.468 10.071 -29.354 1.00 70.06 133 ARG A O 1
ATOM 1067 N N . SER A 1 134 ? -6.112 8.104 -30.231 1.00 75.88 134 SER A N 1
ATOM 1068 C CA . SER A 1 134 ? -7.541 8.193 -29.891 1.00 75.88 134 SER A CA 1
ATO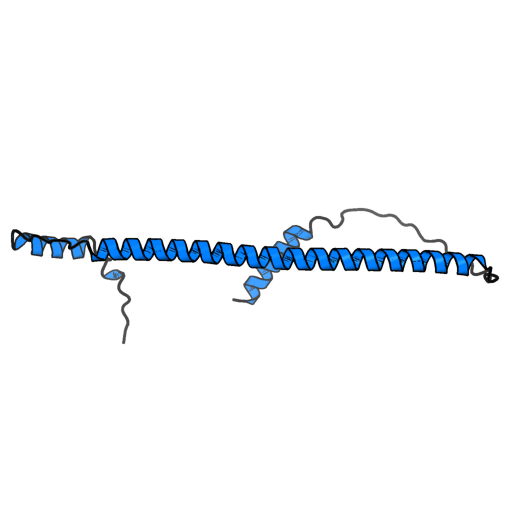M 1069 C C . SER A 1 134 ? -7.829 8.272 -28.386 1.00 75.88 134 SER A C 1
ATOM 1071 O O . SER A 1 134 ? -8.866 8.794 -27.987 1.00 75.88 134 SER A O 1
ATOM 1073 N N . ARG A 1 135 ? -6.918 7.794 -27.528 1.00 72.88 135 ARG A N 1
ATOM 1074 C CA . ARG A 1 135 ? -7.060 7.847 -26.063 1.00 72.88 135 ARG A CA 1
ATOM 1075 C C . ARG A 1 135 ? -6.683 9.203 -25.466 1.00 72.88 135 ARG A C 1
ATOM 1077 O O . ARG A 1 135 ? -6.861 9.406 -24.263 1.00 72.88 135 ARG A O 1
ATOM 1084 N N . ARG A 1 136 ? -6.146 10.129 -26.268 1.00 78.88 136 ARG A N 1
ATOM 1085 C CA . ARG A 1 136 ? -5.833 11.488 -25.814 1.00 78.88 136 ARG A CA 1
ATOM 1086 C C . ARG A 1 136 ? -7.136 12.278 -25.699 1.00 78.88 136 ARG A C 1
ATOM 1088 O O . ARG A 1 136 ? -7.874 12.421 -26.668 1.00 78.88 136 ARG A O 1
ATOM 1095 N N . ARG A 1 137 ? -7.429 12.802 -24.503 1.00 80.00 137 ARG A N 1
ATOM 1096 C CA . ARG A 1 137 ? -8.599 13.663 -24.283 1.00 80.00 137 ARG A CA 1
ATOM 1097 C C . ARG A 1 137 ? -8.429 14.944 -25.096 1.00 80.00 137 ARG A C 1
ATOM 1099 O O . ARG A 1 137 ? -7.637 15.801 -24.708 1.00 80.00 137 ARG A O 1
ATOM 1106 N N . HIS A 1 138 ? -9.184 15.088 -26.182 1.00 77.38 138 HIS A N 1
ATOM 1107 C CA . HIS A 1 138 ? -9.324 16.361 -26.882 1.00 77.38 138 HIS A CA 1
ATOM 1108 C C . HIS A 1 138 ? -9.942 17.378 -25.918 1.00 77.38 138 HIS A C 1
ATOM 1110 O O . HIS A 1 138 ? -11.154 17.406 -25.723 1.00 77.38 138 HIS A O 1
ATOM 1116 N N . HIS A 1 139 ? -9.108 18.191 -25.271 1.00 72.12 139 HIS A N 1
ATOM 1117 C CA . HIS A 1 139 ? -9.594 19.394 -24.610 1.00 72.12 139 HIS A CA 1
ATOM 1118 C C . HIS A 1 139 ? -9.904 20.379 -25.729 1.00 72.12 139 HIS A C 1
ATOM 1120 O O . HIS A 1 139 ? -9.005 20.954 -26.341 1.00 72.12 139 HIS A O 1
ATOM 1126 N N . ARG A 1 140 ? -11.189 20.477 -26.062 1.00 69.94 140 ARG A N 1
ATOM 1127 C CA . ARG A 1 140 ? -11.706 21.526 -26.929 1.00 69.94 140 ARG A CA 1
ATOM 1128 C C . ARG A 1 140 ? -11.603 22.821 -26.115 1.00 69.94 140 ARG A C 1
ATOM 1130 O O . ARG A 1 140 ? -12.207 22.897 -25.048 1.00 69.94 140 ARG A O 1
ATOM 1137 N N . LYS A 1 141 ? -10.733 23.737 -26.546 1.00 61.00 141 LYS A N 1
ATOM 1138 C CA . LYS A 1 141 ? -10.736 25.119 -26.054 1.00 61.00 141 LYS A CA 1
ATOM 1139 C C . LYS A 1 141 ? -11.987 25.829 -26.550 1.00 61.00 141 LYS A C 1
ATOM 1141 O O . LYS A 1 141 ? -12.436 25.472 -27.665 1.00 61.00 141 LYS A O 1
#

Foldseek 3Di:
DVVVVVVVVVVVVCVVPVPPDDDDDDDDDDDDDDDPDDDPPDDPVVVVVVVVVVVVVVVVVVVVVVVVVVVVVVVVVVVVVVVVVVVVVVVVVVVVVVVVVVVVVPDDPPPDDVDPVVVVVVVVCCQVVPDDPVPDPPPDD

Sequence (141 aa):
MEGLIFAIVIGLISAFFGRNKEKGKDQTNRPRTPNPGSNPSRSPEIEQTKARVEKQVKKSATNLQTRFEEKKATAANTITNTWQEEEKRLSKQMEKTLAKAETIRKKRIDLDFHSQDDVVKGFIYSEVFGAPRSRRRHHRK

pLDDT: mean 75.33, std 15.12, range [37.56, 94.94]

InterPro domains:
  IPR060752 Membrane protein YqfB [PF27722] (4-139)

Organism: NCBI:txid189381

Radius of gyration: 38.34 Å; chains: 1; bounding box: 86×44×97 Å

Secondary structure (DSSP, 8-state):
-HHHHHHHHHHHHHHHHGGGS--------PPPPPP--------THHHHHHHHHHHHHHHHHHHHHHHHHHHHHHHHHHHHHHHHHHHHHHHHHHHHHHHHHHHHHH--------SHHHHHHHHHHHHHSSPPGGGS-----